Protein AF-A0A7C7GT21-F1 (afdb_monomer_lite)

Radius of gyration: 19.63 Å; chains: 1; bounding box: 46×39×49 Å

Structure (mmCIF, N/CA/C/O backbone):
data_AF-A0A7C7GT21-F1
#
_entry.id   AF-A0A7C7GT21-F1
#
loop_
_atom_site.group_PDB
_atom_site.id
_atom_site.type_symbol
_atom_site.label_atom_id
_atom_site.label_alt_id
_atom_site.label_comp_id
_atom_site.label_asym_id
_atom_site.label_entity_id
_atom_site.label_seq_id
_atom_site.pdbx_PDB_ins_code
_atom_site.Cartn_x
_atom_site.Cartn_y
_atom_site.Cartn_z
_atom_site.occupancy
_atom_site.B_iso_or_equiv
_atom_site.auth_seq_id
_atom_site.auth_comp_id
_atom_site.auth_asym_id
_atom_site.auth_atom_id
_atom_site.pdbx_PDB_model_num
ATOM 1 N N . MET A 1 1 ? -21.839 13.209 22.089 1.00 53.19 1 MET A N 1
ATOM 2 C CA . MET A 1 1 ? -20.567 13.591 21.425 1.00 53.19 1 MET A CA 1
ATOM 3 C C . MET A 1 1 ? -19.890 12.417 20.706 1.00 53.19 1 MET A C 1
ATOM 5 O O . MET A 1 1 ? -19.370 12.633 19.621 1.00 53.19 1 MET A O 1
ATOM 9 N N . GLU A 1 2 ? -19.954 11.181 21.218 1.00 56.06 2 GLU A N 1
ATOM 10 C CA . GLU A 1 2 ? -19.320 9.992 20.598 1.00 56.06 2 GLU A CA 1
ATOM 11 C C . GLU A 1 2 ? -19.806 9.636 19.178 1.00 56.06 2 GLU A C 1
ATOM 13 O O . GLU A 1 2 ? -19.025 9.173 18.350 1.00 56.06 2 GLU A O 1
ATOM 18 N N . GLN A 1 3 ? -21.079 9.887 18.857 1.00 61.62 3 GLN A N 1
ATOM 19 C CA . GLN A 1 3 ? -21.654 9.595 17.533 1.00 61.62 3 GLN A CA 1
ATOM 20 C C . GLN A 1 3 ? -21.013 10.426 16.406 1.00 61.62 3 GLN A C 1
ATOM 22 O O . GLN A 1 3 ? -20.851 9.946 15.287 1.00 61.62 3 GLN A O 1
ATOM 27 N N . ASN A 1 4 ? -20.587 11.653 16.716 1.00 63.50 4 ASN A N 1
ATOM 28 C CA . ASN A 1 4 ? -19.950 12.553 15.754 1.00 63.50 4 ASN A CA 1
ATOM 29 C C . ASN A 1 4 ? -18.489 12.140 15.483 1.00 63.50 4 ASN A C 1
ATOM 31 O O . ASN A 1 4 ? -18.000 12.252 14.362 1.00 63.50 4 ASN A O 1
ATOM 35 N N . ALA A 1 5 ? -17.808 11.594 16.499 1.00 64.88 5 ALA A N 1
ATOM 36 C CA . ALA A 1 5 ? -16.458 11.051 16.363 1.00 64.88 5 ALA A CA 1
ATOM 37 C C . ALA A 1 5 ? -16.437 9.775 15.504 1.00 64.88 5 ALA A C 1
ATOM 39 O O . ALA A 1 5 ? -15.624 9.680 14.588 1.00 64.88 5 ALA A O 1
ATOM 40 N N . ARG A 1 6 ? -17.373 8.839 15.727 1.00 68.38 6 ARG A N 1
ATOM 41 C CA . ARG A 1 6 ? -17.511 7.634 14.886 1.00 68.38 6 ARG A CA 1
ATOM 42 C C . ARG A 1 6 ? -17.817 7.966 13.425 1.00 68.38 6 ARG A C 1
ATOM 44 O O . ARG A 1 6 ? -17.171 7.426 12.536 1.00 68.38 6 ARG A O 1
ATOM 51 N N . ASN A 1 7 ? -18.727 8.907 13.168 1.00 74.69 7 ASN A N 1
ATOM 52 C CA . ASN A 1 7 ? -19.040 9.314 11.795 1.00 74.69 7 ASN A CA 1
ATOM 53 C C . ASN A 1 7 ? -17.836 9.939 11.072 1.00 74.69 7 ASN A C 1
ATOM 55 O O . ASN A 1 7 ? -17.612 9.642 9.902 1.00 74.69 7 ASN A O 1
ATOM 59 N N . LYS A 1 8 ? -17.027 10.751 11.764 1.00 73.81 8 LYS A N 1
ATOM 60 C CA . LYS A 1 8 ? -15.789 11.312 11.196 1.00 73.81 8 LYS A CA 1
ATOM 61 C C . LYS A 1 8 ? -14.744 10.236 10.887 1.00 73.81 8 LYS A C 1
ATOM 63 O O . LYS A 1 8 ? -14.075 10.331 9.861 1.00 73.81 8 LYS A O 1
ATOM 68 N N . ILE A 1 9 ? -14.613 9.217 11.740 1.00 73.44 9 ILE A N 1
ATOM 69 C CA . ILE A 1 9 ? -13.701 8.083 11.511 1.00 73.44 9 ILE A CA 1
ATOM 70 C C . ILE A 1 9 ? -14.140 7.298 10.275 1.00 73.44 9 ILE A C 1
ATOM 72 O O . ILE A 1 9 ? -13.330 7.090 9.378 1.00 73.44 9 ILE A O 1
ATOM 76 N N . LYS A 1 10 ? -15.430 6.970 10.173 1.00 79.19 10 LYS A N 1
ATOM 77 C CA . LYS A 1 10 ? -15.987 6.242 9.030 1.00 79.19 10 LYS A CA 1
ATOM 78 C C . LYS A 1 10 ? -15.832 7.004 7.709 1.00 79.19 10 LYS A C 1
ATOM 80 O O . LYS A 1 10 ? -15.440 6.427 6.704 1.00 79.19 10 LYS A O 1
ATOM 85 N N . GLN A 1 11 ? -16.056 8.318 7.727 1.00 79.94 11 GLN A N 1
ATOM 86 C CA . GLN A 1 11 ? -15.838 9.174 6.557 1.00 79.94 11 GLN A CA 1
ATOM 87 C C . GLN A 1 11 ? -14.353 9.240 6.156 1.00 79.94 11 GLN A C 1
ATOM 89 O O . GLN A 1 11 ? -14.024 9.265 4.972 1.00 79.94 11 GLN A O 1
ATOM 94 N N . THR A 1 12 ? -13.446 9.250 7.138 1.00 80.00 12 THR A N 1
ATOM 95 C CA . THR A 1 12 ? -11.997 9.219 6.883 1.00 80.00 12 THR A CA 1
ATOM 96 C C . THR A 1 12 ? -11.570 7.873 6.299 1.00 80.00 12 THR A C 1
ATOM 98 O O . THR A 1 12 ? -10.757 7.838 5.380 1.00 80.00 12 THR A O 1
ATOM 101 N N . GLU A 1 13 ? -12.147 6.770 6.780 1.00 80.50 13 GLU A N 1
ATOM 102 C CA . GLU A 1 13 ? -11.918 5.430 6.237 1.00 80.50 13 GLU A CA 1
ATOM 103 C C . GLU A 1 13 ? -12.367 5.334 4.773 1.00 80.50 13 GLU A C 1
ATOM 105 O O . GLU A 1 13 ? -11.598 4.884 3.926 1.00 80.50 13 GLU A O 1
ATOM 110 N N . GLU A 1 14 ? -13.571 5.815 4.449 1.00 83.31 14 GLU A N 1
ATOM 111 C CA . GLU A 1 14 ? -14.070 5.856 3.068 1.00 83.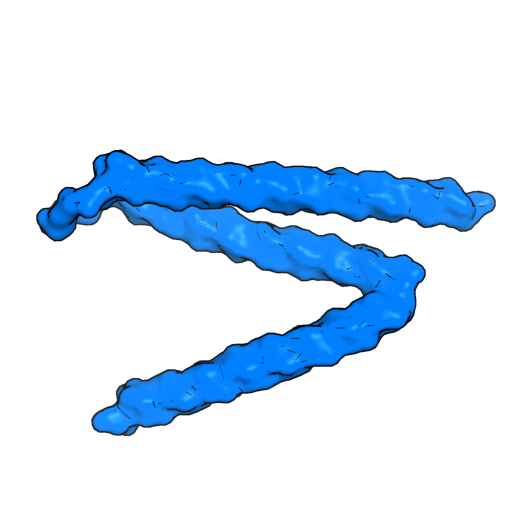31 14 GLU A CA 1
ATOM 112 C C . GLU A 1 14 ? -13.155 6.679 2.155 1.00 83.31 14 GLU A C 1
ATOM 114 O O . GLU A 1 14 ? -12.838 6.246 1.045 1.00 83.31 14 GLU A O 1
ATOM 119 N N . PHE A 1 15 ? -12.661 7.824 2.633 1.00 84.62 15 PHE A N 1
ATOM 120 C CA . PHE A 1 15 ? -11.702 8.632 1.884 1.00 84.62 15 PHE A CA 1
ATOM 121 C C . PHE A 1 15 ? -10.368 7.901 1.673 1.00 84.62 15 PHE A C 1
ATOM 123 O O . PHE A 1 15 ? -9.830 7.910 0.566 1.00 84.62 15 PHE A O 1
ATOM 130 N N . MET A 1 16 ? -9.850 7.223 2.701 1.00 82.06 16 MET A N 1
ATOM 131 C CA . MET A 1 16 ? -8.628 6.423 2.591 1.00 82.06 16 MET A CA 1
ATOM 132 C C . MET A 1 16 ? -8.787 5.272 1.591 1.00 82.06 16 MET A C 1
ATOM 134 O O . MET A 1 16 ? -7.878 5.036 0.800 1.00 82.06 16 MET A O 1
ATOM 138 N N . ILE A 1 17 ? -9.939 4.595 1.570 1.00 85.31 17 ILE A N 1
ATOM 139 C CA . ILE A 1 17 ? -10.240 3.528 0.602 1.00 85.31 17 ILE A CA 1
ATOM 140 C C . ILE A 1 17 ? -10.329 4.085 -0.819 1.00 85.31 17 ILE A C 1
ATOM 142 O O . ILE A 1 17 ? -9.778 3.487 -1.741 1.00 85.31 17 ILE A O 1
ATOM 146 N N . ALA A 1 18 ? -10.981 5.234 -1.010 1.00 84.25 18 ALA A N 1
ATOM 147 C CA . ALA A 1 18 ? -11.058 5.884 -2.316 1.00 84.25 18 ALA A CA 1
ATOM 148 C C . ALA A 1 18 ? -9.666 6.288 -2.831 1.00 84.25 18 ALA A C 1
ATOM 150 O O . ALA A 1 18 ? -9.341 6.062 -3.996 1.00 84.25 18 ALA A O 1
ATOM 151 N N . LEU A 1 19 ? -8.818 6.82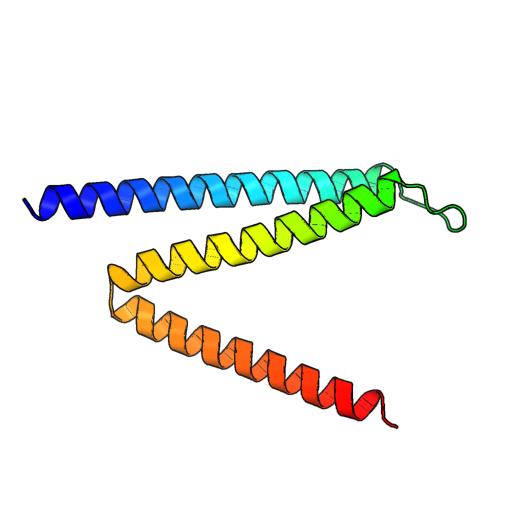3 -1.950 1.00 84.94 19 LEU A N 1
ATOM 152 C CA . LEU A 1 19 ? -7.440 7.197 -2.264 1.00 84.94 19 LEU A CA 1
ATOM 153 C C . LEU A 1 19 ? -6.564 5.967 -2.559 1.00 84.94 19 LEU A C 1
ATOM 155 O O . LEU A 1 19 ? -5.752 5.984 -3.481 1.00 84.94 19 LEU A O 1
ATOM 159 N N . TRP A 1 20 ? -6.776 4.869 -1.834 1.00 88.38 20 TRP A N 1
ATOM 160 C CA . TRP A 1 20 ? -6.137 3.581 -2.102 1.00 88.38 20 TRP A CA 1
ATOM 161 C C . TRP A 1 20 ? -6.554 3.003 -3.462 1.00 88.38 20 TRP A C 1
ATOM 163 O O . TRP A 1 20 ? -5.701 2.610 -4.255 1.00 88.38 20 TRP A O 1
ATOM 173 N N . ALA A 1 21 ? -7.847 3.030 -3.793 1.00 86.44 21 ALA A N 1
ATOM 174 C CA . ALA A 1 21 ? -8.348 2.607 -5.100 1.00 86.44 21 ALA A CA 1
ATOM 175 C C . ALA A 1 21 ? -7.803 3.486 -6.239 1.00 86.44 21 ALA A C 1
ATOM 177 O O . ALA A 1 21 ? -7.453 2.978 -7.303 1.00 86.44 21 ALA A O 1
ATOM 178 N N . PHE A 1 22 ? -7.663 4.794 -6.012 1.00 85.94 22 PHE A N 1
ATOM 179 C CA . PHE A 1 22 ? -7.018 5.692 -6.965 1.00 85.94 22 PHE A CA 1
ATOM 180 C C . PHE A 1 22 ? -5.556 5.300 -7.218 1.00 85.94 22 PHE A C 1
ATOM 182 O O . PHE A 1 22 ? -5.148 5.183 -8.374 1.00 85.94 22 PHE A O 1
ATOM 189 N N . PHE A 1 23 ? -4.777 5.017 -6.168 1.00 80.38 23 PHE A N 1
ATOM 190 C CA . PHE A 1 23 ? -3.406 4.531 -6.337 1.00 80.38 23 PHE A CA 1
ATOM 191 C C . PHE A 1 23 ? -3.336 3.206 -7.106 1.00 80.38 23 PHE A C 1
ATOM 193 O O . PHE A 1 23 ? -2.429 3.037 -7.921 1.00 80.38 23 PHE A O 1
ATOM 200 N N . LEU A 1 24 ? -4.296 2.293 -6.913 1.00 85.00 24 LEU A N 1
ATOM 201 C CA . LEU A 1 24 ? -4.381 1.055 -7.698 1.00 85.00 24 LEU A CA 1
ATOM 202 C C . LEU A 1 24 ? -4.570 1.336 -9.187 1.00 85.00 24 LEU A C 1
ATOM 204 O O . LEU A 1 24 ? -3.901 0.720 -10.012 1.00 85.00 24 LEU A O 1
ATOM 208 N N . ILE A 1 25 ? -5.454 2.274 -9.533 1.00 87.12 25 ILE A N 1
ATOM 209 C CA . ILE A 1 25 ? -5.696 2.662 -10.926 1.00 87.12 25 ILE A CA 1
ATOM 210 C C . ILE A 1 25 ? -4.418 3.247 -11.537 1.00 87.12 25 ILE A C 1
ATOM 212 O O . ILE A 1 25 ? -4.034 2.856 -12.637 1.00 87.12 25 ILE A O 1
ATOM 216 N N . VAL A 1 26 ? -3.717 4.128 -10.817 1.00 82.94 26 VAL A N 1
ATOM 217 C CA . VAL A 1 26 ? -2.445 4.710 -11.280 1.00 82.94 26 VAL A CA 1
ATOM 218 C C . VAL A 1 26 ? -1.386 3.627 -11.506 1.00 82.94 26 VAL A C 1
ATOM 220 O O . VAL A 1 26 ? -0.698 3.642 -12.529 1.00 82.94 26 VAL A O 1
ATOM 223 N N . LEU A 1 27 ? -1.277 2.659 -10.593 1.00 83.25 27 LEU A N 1
ATOM 224 C CA . LEU A 1 27 ? -0.336 1.547 -10.719 1.00 83.25 27 LEU A CA 1
ATOM 225 C C . LEU A 1 27 ? -0.684 0.629 -11.898 1.00 83.25 27 LEU A C 1
ATOM 227 O O . LEU A 1 27 ? 0.210 0.200 -12.633 1.00 83.25 27 LEU A O 1
ATOM 231 N N . TYR A 1 28 ? -1.973 0.363 -12.109 1.00 82.25 28 TYR A N 1
ATOM 232 C CA . TYR A 1 28 ? -2.463 -0.403 -13.251 1.00 82.25 28 TYR A CA 1
ATOM 233 C C . TYR A 1 28 ? -2.115 0.287 -14.574 1.00 82.25 28 TYR A C 1
ATOM 235 O O . TYR A 1 28 ? -1.566 -0.345 -15.473 1.00 82.25 28 TYR A O 1
ATOM 243 N N . VAL A 1 29 ? -2.340 1.600 -14.663 1.00 81.12 29 VAL A N 1
ATOM 244 C CA . VAL A 1 29 ? -1.985 2.407 -15.837 1.00 81.12 29 VAL A CA 1
ATOM 245 C C . VAL A 1 29 ? -0.472 2.391 -16.078 1.00 81.12 29 VAL A C 1
ATOM 247 O O . VAL A 1 29 ? -0.052 2.138 -17.202 1.00 81.12 29 VAL A O 1
ATOM 250 N N . CYS A 1 30 ? 0.362 2.565 -15.045 1.00 73.94 30 CYS A N 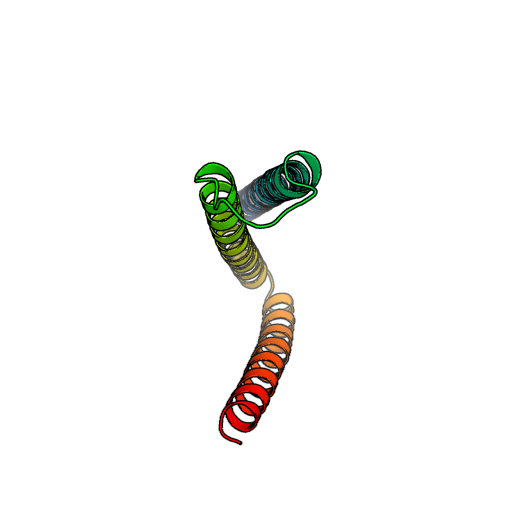1
ATOM 251 C CA . CYS A 1 30 ? 1.825 2.484 -15.191 1.00 73.94 30 CYS A CA 1
ATOM 252 C C . CYS A 1 30 ? 2.290 1.113 -15.703 1.00 73.94 30 CYS A C 1
ATOM 254 O O . CYS A 1 30 ? 3.166 1.036 -16.565 1.00 73.94 30 CYS A O 1
ATOM 256 N N . SER A 1 31 ? 1.682 0.035 -15.204 1.00 73.31 31 SER A N 1
ATOM 257 C CA . SER A 1 31 ? 1.990 -1.329 -15.648 1.00 73.31 31 SER A CA 1
ATOM 258 C C . SER A 1 31 ? 1.583 -1.533 -17.111 1.00 73.31 31 SER A C 1
ATOM 260 O O . SER A 1 31 ? 2.371 -2.030 -17.908 1.00 73.31 31 SER A O 1
ATOM 262 N N . PHE A 1 32 ? 0.394 -1.056 -17.495 1.00 75.06 32 PHE A N 1
ATOM 263 C CA . PHE A 1 32 ? -0.097 -1.123 -18.871 1.00 75.06 32 PHE A CA 1
ATOM 264 C C . PHE A 1 32 ? 0.776 -0.321 -19.846 1.00 75.06 32 PHE A C 1
ATOM 266 O O . PHE A 1 32 ? 1.095 -0.806 -20.927 1.00 75.06 32 PHE A O 1
ATOM 273 N N . LEU A 1 33 ? 1.213 0.883 -19.463 1.00 71.38 33 LEU A N 1
ATOM 274 C CA . LEU A 1 33 ? 2.144 1.688 -20.260 1.00 71.38 33 LEU A CA 1
ATOM 275 C C . LEU A 1 33 ? 3.507 1.007 -20.417 1.00 71.38 33 LEU A C 1
ATOM 277 O O . LEU A 1 33 ? 4.081 1.064 -21.501 1.00 71.38 33 LEU A O 1
ATOM 281 N N . THR A 1 34 ? 4.004 0.342 -19.372 1.00 68.69 34 THR A N 1
ATOM 282 C CA . THR A 1 34 ? 5.269 -0.408 -19.433 1.00 68.69 34 THR A CA 1
ATOM 283 C C . THR A 1 34 ? 5.182 -1.550 -20.448 1.00 68.69 34 THR A C 1
ATOM 285 O O . THR A 1 34 ? 6.070 -1.688 -21.287 1.00 68.69 34 THR A O 1
ATOM 288 N N . GLU A 1 35 ? 4.095 -2.324 -20.413 1.00 67.69 35 GLU A N 1
ATOM 289 C CA . GLU A 1 35 ? 3.863 -3.465 -21.309 1.00 67.69 35 GLU A CA 1
ATOM 290 C C . GLU A 1 35 ? 3.600 -3.019 -22.762 1.00 67.69 35 GLU A C 1
ATOM 292 O O . GLU A 1 35 ? 4.129 -3.600 -23.707 1.00 67.69 35 GLU A O 1
ATOM 297 N N . TYR A 1 36 ? 2.808 -1.957 -22.954 1.00 65.81 36 TYR A N 1
ATOM 298 C CA . TYR A 1 36 ? 2.363 -1.507 -24.276 1.00 65.81 36 TYR A CA 1
ATOM 299 C C . TYR A 1 36 ? 3.436 -0.731 -25.053 1.00 65.81 36 TYR A C 1
ATOM 301 O O . TYR A 1 36 ? 3.536 -0.885 -26.268 1.00 65.81 36 TYR A O 1
ATOM 309 N N . HIS A 1 37 ? 4.235 0.116 -24.387 1.00 61.16 37 HIS A N 1
ATOM 310 C CA . HIS A 1 37 ? 5.285 0.893 -25.066 1.00 61.16 37 HIS A CA 1
ATOM 311 C C . HIS A 1 37 ? 6.589 0.120 -25.264 1.00 61.16 37 HIS A C 1
ATOM 313 O O . HIS A 1 37 ? 7.345 0.449 -26.175 1.00 61.16 37 HIS A O 1
ATOM 319 N N . TYR A 1 38 ? 6.858 -0.904 -24.452 1.00 62.06 38 TYR A N 1
ATOM 320 C CA . TYR A 1 38 ? 8.133 -1.619 -24.491 1.00 62.06 38 TYR A CA 1
ATOM 321 C C . TYR A 1 38 ? 8.002 -3.143 -24.672 1.00 62.06 38 TYR A C 1
ATOM 323 O O . TYR A 1 38 ? 8.618 -3.903 -23.912 1.00 62.06 38 TYR A O 1
ATOM 331 N N . PRO A 1 39 ? 7.253 -3.619 -25.684 1.00 58.00 39 PRO A N 1
ATOM 332 C CA . PRO A 1 39 ? 6.903 -5.028 -25.793 1.00 58.00 39 PRO A CA 1
ATOM 333 C C . PRO A 1 39 ? 8.085 -5.948 -26.129 1.00 58.00 39 PRO A C 1
ATOM 335 O O . PRO A 1 39 ? 7.990 -7.133 -25.831 1.00 58.00 39 PRO A O 1
ATOM 338 N N . HIS A 1 40 ? 9.187 -5.476 -26.733 1.00 54.62 40 HIS A N 1
ATOM 339 C CA . HIS A 1 40 ? 10.278 -6.347 -27.207 1.00 54.62 40 HIS A CA 1
ATOM 340 C C . HIS A 1 40 ? 11.678 -5.694 -27.159 1.00 54.62 40 HIS A C 1
ATOM 342 O O . HIS A 1 40 ? 11.829 -4.551 -27.580 1.00 54.62 40 HIS A O 1
ATOM 348 N N . LYS A 1 41 ? 12.673 -6.517 -26.768 1.00 50.09 41 LYS A N 1
ATOM 349 C CA . LYS A 1 41 ? 14.152 -6.388 -26.878 1.00 50.09 41 LYS A CA 1
ATOM 350 C C . LYS A 1 41 ? 14.828 -5.511 -25.811 1.00 50.09 41 LYS A C 1
ATOM 352 O O . LYS A 1 41 ? 14.429 -4.379 -25.574 1.00 50.09 41 LYS A O 1
ATOM 357 N N . GLU A 1 42 ? 15.678 -6.071 -24.943 1.00 61.12 42 GLU A N 1
ATOM 358 C CA . GLU A 1 42 ? 17.064 -6.517 -25.204 1.00 61.12 42 GLU A CA 1
ATOM 359 C C . GLU A 1 42 ? 17.873 -5.431 -25.925 1.00 61.12 42 GLU A C 1
ATOM 361 O O . GLU A 1 42 ? 17.801 -5.312 -27.139 1.00 61.12 42 GLU A O 1
ATOM 366 N N . GLU A 1 43 ? 18.561 -4.602 -25.128 1.00 52.69 43 GLU A N 1
ATOM 367 C CA . GLU A 1 43 ? 19.972 -4.175 -25.288 1.00 52.69 43 GLU A CA 1
ATOM 368 C C . GLU A 1 43 ? 20.263 -2.720 -24.905 1.00 52.69 43 GLU A C 1
ATOM 370 O O . GLU A 1 43 ? 21.389 -2.430 -24.514 1.00 52.69 43 GLU A O 1
ATOM 375 N N . GLU A 1 44 ? 19.271 -1.834 -24.820 1.00 51.22 44 GLU A N 1
ATOM 376 C CA . GLU A 1 44 ? 19.496 -0.492 -24.269 1.00 51.22 44 GLU A CA 1
ATOM 377 C C . GLU A 1 44 ? 18.498 -0.212 -23.148 1.00 51.22 44 GLU A C 1
ATOM 379 O O . GLU A 1 44 ? 17.289 -0.102 -23.353 1.00 51.22 44 GLU A O 1
ATOM 384 N N . MET A 1 45 ? 19.012 -0.174 -21.914 1.00 57.22 45 MET A N 1
ATOM 385 C CA . MET A 1 45 ? 18.263 0.237 -20.729 1.00 57.22 45 MET A CA 1
ATOM 386 C C . MET A 1 45 ? 17.867 1.706 -20.872 1.00 57.22 45 MET A C 1
ATOM 388 O O . MET A 1 45 ? 18.537 2.598 -20.352 1.00 57.22 45 MET A O 1
ATOM 392 N N . ASP A 1 46 ? 16.763 1.943 -21.569 1.00 66.75 46 ASP A N 1
ATOM 393 C CA . ASP A 1 46 ? 16.177 3.262 -21.693 1.00 66.75 46 ASP A CA 1
ATOM 394 C C . ASP A 1 46 ? 15.761 3.738 -20.295 1.00 66.75 46 ASP A C 1
ATOM 396 O O . ASP A 1 46 ? 15.018 3.063 -19.566 1.00 66.75 46 ASP A O 1
ATOM 400 N N . VAL A 1 47 ? 16.304 4.883 -19.884 1.00 65.75 47 VAL A N 1
ATOM 401 C CA . VAL A 1 47 ? 16.159 5.465 -18.541 1.00 65.75 47 VAL A CA 1
ATOM 402 C C . VAL A 1 47 ? 14.677 5.559 -18.151 1.00 65.75 47 VAL A C 1
ATOM 404 O O . VAL A 1 47 ? 14.324 5.358 -16.986 1.00 65.75 47 VAL A O 1
ATOM 407 N N . GLY A 1 48 ? 13.795 5.748 -19.139 1.00 64.25 48 GLY A N 1
ATOM 408 C CA . GLY A 1 48 ? 12.343 5.739 -18.978 1.00 64.25 48 GLY A CA 1
ATOM 409 C C . GLY A 1 48 ? 11.763 4.427 -18.431 1.00 64.25 48 GLY A C 1
ATOM 410 O O . GLY A 1 48 ? 10.923 4.476 -17.534 1.00 64.25 48 GLY A O 1
ATOM 411 N N . ARG A 1 49 ? 12.229 3.249 -18.881 1.00 67.69 49 ARG A N 1
ATOM 412 C CA . ARG A 1 49 ? 11.746 1.943 -18.380 1.00 67.69 49 ARG A CA 1
ATOM 413 C C . ARG A 1 49 ? 12.151 1.727 -16.922 1.00 67.69 49 ARG A C 1
ATOM 415 O O . ARG A 1 49 ? 11.362 1.219 -16.127 1.00 67.69 49 ARG A O 1
ATOM 422 N N . LYS A 1 50 ? 13.369 2.139 -16.554 1.00 71.75 50 LYS A N 1
ATOM 423 C CA . LYS A 1 50 ? 13.861 2.036 -15.173 1.00 71.75 50 LYS A CA 1
ATOM 424 C C . LYS A 1 50 ? 13.059 2.934 -14.231 1.00 71.75 50 LYS A C 1
ATOM 426 O O . LYS A 1 50 ? 12.638 2.472 -13.178 1.00 71.75 50 LYS A O 1
ATOM 431 N N . ILE A 1 51 ? 12.771 4.167 -14.652 1.00 76.88 51 ILE A N 1
ATOM 432 C CA . ILE A 1 51 ? 11.919 5.095 -13.897 1.00 76.88 51 ILE A CA 1
ATOM 433 C C . ILE A 1 51 ? 10.499 4.538 -13.746 1.00 76.88 51 ILE A C 1
ATOM 435 O O . ILE A 1 51 ? 9.970 4.574 -12.640 1.00 76.88 51 ILE A O 1
ATOM 439 N N . LEU A 1 52 ? 9.890 3.989 -14.806 1.00 73.94 52 LEU A N 1
ATOM 440 C CA . LEU A 1 52 ? 8.554 3.377 -14.726 1.00 73.94 52 LEU A CA 1
ATOM 441 C C . LEU A 1 52 ? 8.527 2.176 -13.771 1.00 73.94 52 LEU A C 1
ATOM 443 O O . LEU A 1 52 ? 7.623 2.080 -12.945 1.00 73.94 52 LEU A O 1
ATOM 447 N N . SER A 1 53 ? 9.539 1.307 -13.832 1.00 77.44 53 SER A N 1
ATOM 448 C CA . SER A 1 53 ? 9.693 0.172 -12.914 1.00 77.44 53 SER A CA 1
ATOM 449 C C . SER A 1 53 ? 9.873 0.623 -11.458 1.00 77.44 53 SER A C 1
ATOM 451 O O . SER A 1 53 ? 9.250 0.067 -10.551 1.00 77.44 53 SER A O 1
ATOM 453 N N . ASP A 1 54 ? 10.706 1.635 -11.209 1.00 80.06 54 ASP A N 1
ATOM 454 C CA . ASP A 1 54 ? 10.919 2.175 -9.863 1.00 80.06 54 ASP A CA 1
ATOM 455 C C . ASP A 1 54 ? 9.663 2.886 -9.335 1.00 80.06 54 ASP A C 1
ATOM 457 O O . ASP A 1 54 ? 9.299 2.695 -8.173 1.00 80.06 54 ASP A O 1
ATOM 461 N N . LEU A 1 55 ? 8.933 3.619 -10.187 1.00 80.81 55 LEU A N 1
ATOM 462 C CA . LEU A 1 55 ? 7.624 4.188 -9.849 1.00 80.81 55 LEU A CA 1
ATOM 463 C C . LEU A 1 55 ? 6.617 3.092 -9.507 1.00 80.81 55 LEU A C 1
ATOM 465 O O . LEU A 1 55 ? 5.925 3.199 -8.499 1.00 80.81 55 LEU A O 1
ATOM 469 N N . GLN A 1 56 ? 6.533 2.029 -10.308 1.00 80.69 56 GLN A N 1
ATOM 470 C CA . GLN A 1 56 ? 5.620 0.916 -10.060 1.00 80.69 56 GLN A CA 1
ATOM 471 C C . GLN A 1 56 ? 5.908 0.264 -8.705 1.00 80.69 56 GLN A C 1
ATOM 473 O O . GLN A 1 56 ? 4.982 0.031 -7.929 1.00 80.69 56 GLN A O 1
ATOM 478 N N . ARG A 1 57 ? 7.186 0.034 -8.376 1.00 80.38 57 ARG A N 1
ATOM 479 C CA . ARG A 1 57 ? 7.598 -0.457 -7.052 1.00 80.38 57 ARG A CA 1
ATOM 480 C C . ARG A 1 57 ? 7.223 0.519 -5.942 1.00 80.38 57 ARG A C 1
ATOM 482 O O . ARG A 1 57 ? 6.676 0.091 -4.929 1.00 80.38 57 ARG A O 1
ATOM 489 N N . LEU A 1 58 ? 7.477 1.813 -6.127 1.00 84.31 58 LEU A N 1
ATOM 490 C CA . LEU A 1 58 ? 7.138 2.843 -5.147 1.00 84.31 58 LEU A CA 1
ATOM 491 C C . LEU A 1 58 ? 5.630 2.878 -4.871 1.00 84.31 58 LEU A C 1
ATOM 493 O O . LEU A 1 58 ? 5.218 2.829 -3.713 1.00 84.31 58 LEU A O 1
ATOM 497 N N . PHE A 1 59 ? 4.808 2.906 -5.921 1.00 79.19 59 PHE A N 1
ATOM 498 C CA . PHE A 1 59 ? 3.353 2.885 -5.795 1.00 79.19 59 PHE A CA 1
ATOM 499 C C . PHE A 1 59 ? 2.855 1.577 -5.188 1.00 79.19 59 PHE A C 1
ATOM 501 O O . PHE A 1 59 ? 1.930 1.610 -4.383 1.00 79.19 59 PHE A O 1
ATOM 508 N N . PHE A 1 60 ? 3.488 0.443 -5.498 1.00 81.62 60 PHE A N 1
ATOM 509 C CA . PHE A 1 60 ? 3.155 -0.841 -4.887 1.00 81.62 60 PHE A CA 1
ATOM 510 C C . PHE A 1 60 ? 3.400 -0.822 -3.373 1.00 81.62 60 PHE A C 1
ATOM 512 O O . PHE A 1 60 ? 2.514 -1.177 -2.596 1.00 81.62 60 PHE A O 1
ATOM 519 N N . PHE A 1 61 ? 4.566 -0.342 -2.931 1.00 82.19 61 PHE A N 1
ATOM 520 C CA . PHE A 1 61 ? 4.862 -0.193 -1.505 1.00 82.19 61 PHE A CA 1
ATOM 521 C C . PHE A 1 61 ? 3.938 0.820 -0.822 1.00 82.19 61 PHE A C 1
ATOM 523 O O . PHE A 1 61 ? 3.464 0.562 0.285 1.00 82.19 61 PHE A O 1
ATOM 530 N N . ALA A 1 62 ? 3.628 1.939 -1.482 1.00 81.81 62 ALA A N 1
ATOM 531 C CA . ALA A 1 62 ? 2.685 2.929 -0.969 1.00 81.81 62 ALA A CA 1
ATOM 532 C C . ALA A 1 62 ? 1.268 2.347 -0.813 1.00 81.81 62 ALA A C 1
ATOM 534 O O . ALA A 1 62 ? 0.623 2.577 0.207 1.00 81.81 62 ALA A O 1
ATOM 535 N N . LEU A 1 63 ? 0.809 1.541 -1.775 1.00 85.31 63 LEU A N 1
ATOM 536 C CA . LEU A 1 63 ? -0.468 0.821 -1.731 1.00 85.31 63 LEU A CA 1
ATOM 537 C C . LEU A 1 63 ? -0.526 -0.201 -0.602 1.00 85.31 63 LEU A C 1
ATOM 539 O O . LEU A 1 63 ? -1.526 -0.263 0.113 1.00 85.31 63 LEU A O 1
ATOM 543 N N . MET A 1 64 ? 0.542 -0.977 -0.421 1.00 81.88 64 MET A N 1
ATOM 544 C CA . MET A 1 64 ? 0.660 -1.927 0.684 1.00 81.88 64 MET A CA 1
ATOM 545 C C . MET A 1 64 ? 0.595 -1.207 2.037 1.00 81.88 64 MET A C 1
ATOM 547 O O . MET A 1 64 ? -0.172 -1.604 2.912 1.00 81.88 64 MET A O 1
ATOM 551 N N . GLY A 1 65 ? 1.337 -0.105 2.192 1.00 81.12 65 GLY A N 1
ATOM 552 C CA . GLY A 1 65 ? 1.324 0.704 3.412 1.00 81.12 65 GLY A CA 1
ATOM 553 C C . GLY A 1 65 ? -0.033 1.358 3.685 1.00 81.12 65 GLY A C 1
ATOM 554 O O . GLY A 1 65 ? -0.535 1.302 4.806 1.00 81.12 65 GLY A O 1
ATOM 555 N N . ALA A 1 66 ? -0.664 1.937 2.662 1.00 81.25 66 ALA A N 1
ATOM 556 C CA . ALA A 1 66 ? -1.984 2.552 2.777 1.00 81.25 66 ALA A CA 1
ATOM 557 C C . ALA A 1 66 ? -3.080 1.518 3.091 1.00 81.25 66 ALA A C 1
ATOM 559 O O . ALA A 1 66 ? -3.928 1.777 3.941 1.00 81.25 66 ALA A O 1
ATOM 560 N N . GLY A 1 67 ? -3.028 0.332 2.474 1.00 83.00 67 GLY A N 1
ATOM 561 C CA . GLY A 1 67 ? -3.925 -0.784 2.788 1.00 83.00 67 GLY A CA 1
ATOM 562 C C . GLY A 1 67 ? -3.784 -1.239 4.242 1.00 83.00 67 GLY A C 1
ATOM 563 O O . GLY A 1 67 ? -4.777 -1.345 4.956 1.00 83.00 67 GLY A O 1
ATOM 564 N N . PHE A 1 68 ? -2.546 -1.384 4.720 1.00 80.62 68 PHE A N 1
ATOM 565 C CA . PHE A 1 68 ? -2.259 -1.707 6.119 1.00 80.62 68 PHE A CA 1
ATOM 566 C C . PHE A 1 68 ? -2.801 -0.648 7.097 1.00 80.62 68 PHE A C 1
ATOM 568 O O . PHE A 1 68 ? -3.378 -0.986 8.130 1.00 80.62 68 PHE A O 1
ATOM 575 N N . LEU A 1 69 ? -2.661 0.641 6.773 1.00 80.69 69 LEU A N 1
ATOM 576 C CA . LEU A 1 69 ? -3.217 1.743 7.567 1.00 80.69 69 LEU A CA 1
ATOM 577 C C . LEU A 1 69 ? -4.751 1.700 7.627 1.00 80.69 69 LEU A C 1
ATOM 579 O O . LEU A 1 69 ? -5.317 1.900 8.702 1.00 80.69 69 LEU A O 1
ATOM 583 N N . ILE A 1 70 ? -5.420 1.422 6.503 1.00 81.75 70 ILE A N 1
ATOM 584 C CA . ILE A 1 70 ? -6.882 1.242 6.448 1.00 81.75 70 ILE A CA 1
ATOM 585 C C . ILE A 1 70 ? -7.305 0.083 7.346 1.00 81.75 70 ILE A C 1
ATOM 587 O O . ILE A 1 70 ? -8.228 0.233 8.150 1.00 81.75 70 ILE A O 1
ATOM 591 N N . ASP A 1 71 ? -6.608 -1.047 7.260 1.00 77.56 71 ASP A N 1
ATOM 592 C CA . ASP A 1 71 ? -6.887 -2.197 8.109 1.00 77.56 71 ASP A CA 1
ATOM 593 C C . ASP A 1 71 ? -6.701 -1.849 9.592 1.00 77.56 71 ASP A C 1
ATOM 595 O O . ASP A 1 71 ? -7.559 -2.182 10.409 1.00 77.56 71 ASP A O 1
ATOM 599 N N . LEU A 1 72 ? -5.654 -1.102 9.961 1.00 74.94 72 LEU A N 1
ATOM 600 C CA . LEU A 1 72 ? -5.411 -0.671 11.345 1.00 74.94 72 LEU A CA 1
ATOM 601 C C . LEU A 1 72 ? -6.530 0.237 11.877 1.00 74.94 72 LEU A C 1
ATOM 603 O O . LEU A 1 72 ? -6.964 0.087 13.024 1.00 74.94 72 LEU A O 1
ATOM 607 N N . VAL A 1 73 ? -7.044 1.147 11.045 1.00 73.56 73 VAL A N 1
ATOM 608 C CA . VAL A 1 73 ? -8.208 1.981 11.388 1.00 73.56 73 VAL A CA 1
ATOM 609 C C . VAL A 1 73 ? -9.456 1.115 11.588 1.00 73.56 73 VAL A C 1
ATOM 611 O O . VAL A 1 73 ? -10.129 1.254 12.609 1.00 73.56 73 VAL A O 1
ATOM 614 N N . ARG A 1 74 ? -9.715 0.152 10.694 1.00 73.12 74 ARG A N 1
ATOM 615 C CA . ARG A 1 74 ? -10.844 -0.792 10.803 1.00 73.12 74 ARG A CA 1
ATOM 616 C C . ARG A 1 74 ? -10.779 -1.667 12.052 1.00 73.12 74 ARG A C 1
ATOM 618 O O . ARG A 1 74 ? -11.813 -1.966 12.647 1.00 73.12 74 ARG A O 1
ATOM 625 N N . MET A 1 75 ? -9.579 -2.070 12.462 1.00 71.25 75 MET A N 1
ATOM 626 C CA . MET A 1 75 ? -9.349 -2.841 13.688 1.00 71.25 75 MET A CA 1
ATOM 627 C C . MET A 1 75 ? -9.602 -2.034 14.958 1.00 71.25 75 MET A C 1
ATOM 629 O O . MET A 1 75 ? -10.008 -2.600 15.972 1.00 71.25 75 MET A O 1
ATOM 633 N N . ARG A 1 76 ? -9.371 -0.714 14.923 1.00 65.88 76 ARG A N 1
ATOM 634 C CA . ARG A 1 76 ? -9.685 0.172 16.052 1.00 65.88 76 ARG A CA 1
ATOM 635 C C . ARG A 1 76 ? -11.195 0.252 16.292 1.00 65.88 76 ARG A C 1
ATOM 637 O O . ARG A 1 76 ? -11.611 0.419 17.436 1.00 65.88 76 ARG A O 1
ATOM 644 N N . GLU A 1 77 ? -11.999 0.143 15.238 1.00 68.19 77 GLU A N 1
ATOM 645 C CA . GLU A 1 77 ? -13.457 0.229 15.338 1.00 68.19 77 GLU A CA 1
ATOM 646 C C . GLU A 1 77 ? -14.112 -1.098 15.763 1.00 68.19 77 GLU A C 1
ATOM 648 O O . GLU A 1 77 ? -15.102 -1.072 16.493 1.00 68.19 77 GLU A O 1
ATOM 653 N N . ASP A 1 78 ? -13.542 -2.251 15.389 1.00 68.25 78 ASP A N 1
ATOM 654 C CA . ASP A 1 78 ? -14.094 -3.574 15.709 1.00 68.25 78 ASP A CA 1
ATOM 655 C C . ASP A 1 78 ? -13.005 -4.580 16.135 1.00 68.25 78 ASP A C 1
ATOM 657 O O . ASP A 1 78 ? -12.146 -4.983 15.343 1.00 68.25 78 ASP A O 1
ATOM 661 N N . ARG A 1 79 ? -13.076 -5.049 17.392 1.00 65.31 79 ARG A N 1
ATOM 662 C CA . ARG A 1 79 ? -12.137 -6.042 17.948 1.00 65.31 79 ARG A CA 1
ATOM 663 C C . ARG A 1 79 ? -12.131 -7.352 17.165 1.00 65.31 79 ARG A C 1
ATOM 665 O O . ARG A 1 79 ? -11.099 -8.016 17.126 1.00 65.31 79 ARG A O 1
ATOM 672 N N . ASN A 1 80 ? -13.245 -7.737 16.546 1.00 69.81 80 ASN A N 1
ATOM 673 C CA . ASN A 1 80 ? -13.319 -8.990 15.802 1.00 69.81 80 ASN A CA 1
ATOM 674 C C . ASN A 1 80 ? -12.473 -8.927 14.516 1.00 69.81 80 ASN A C 1
ATOM 676 O O . ASN A 1 80 ? -11.805 -9.893 14.149 1.00 69.81 80 ASN A O 1
ATOM 680 N N . LYS A 1 81 ? -12.406 -7.747 13.883 1.00 66.06 81 LYS A N 1
ATOM 681 C CA . LYS A 1 81 ? -11.528 -7.500 12.728 1.00 66.06 81 LYS A CA 1
ATOM 682 C C . LYS A 1 81 ? -10.048 -7.549 13.107 1.00 66.06 81 LYS A C 1
ATOM 684 O O . LYS A 1 81 ? -9.242 -8.018 12.310 1.00 66.06 81 LYS A O 1
ATOM 689 N N . ALA A 1 82 ? -9.697 -7.139 14.328 1.00 66.81 82 ALA A N 1
ATOM 690 C CA . ALA A 1 82 ? -8.329 -7.245 14.837 1.00 66.81 82 ALA A CA 1
ATOM 691 C C . ALA A 1 82 ? -7.855 -8.698 14.935 1.00 66.81 82 ALA A C 1
ATOM 693 O O . ALA A 1 82 ? -6.742 -8.996 14.516 1.00 66.81 82 ALA A O 1
ATOM 694 N N . PHE A 1 83 ? -8.705 -9.617 15.408 1.00 67.00 83 PHE A N 1
ATOM 695 C CA . PHE A 1 83 ? -8.374 -11.046 15.458 1.00 6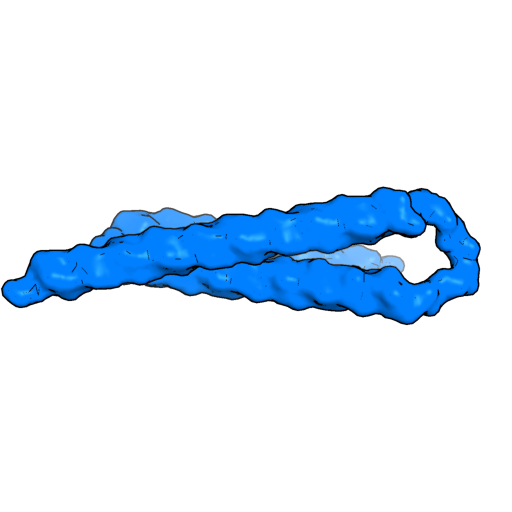7.00 83 PHE A CA 1
ATOM 696 C C . PHE A 1 83 ? -8.159 -11.651 14.069 1.00 67.00 83 PHE A C 1
ATOM 698 O O . PHE A 1 83 ? -7.185 -12.373 13.861 1.00 67.00 83 PHE A O 1
ATOM 705 N N . ILE A 1 84 ? -9.035 -11.329 13.113 1.00 71.06 84 ILE A N 1
ATOM 706 C CA . ILE A 1 84 ? -8.917 -11.797 11.725 1.00 71.06 84 ILE A CA 1
ATOM 707 C C . ILE A 1 84 ? -7.618 -11.286 11.097 1.00 71.06 84 ILE A C 1
ATOM 709 O O . ILE A 1 84 ? -6.895 -12.051 10.462 1.00 71.06 84 ILE A O 1
ATOM 713 N N . PHE A 1 85 ? -7.281 -10.017 11.320 1.00 74.94 85 PHE A N 1
ATOM 714 C CA . PHE A 1 85 ? -6.035 -9.449 10.827 1.00 74.94 85 PHE A CA 1
ATOM 715 C C . PHE A 1 85 ? -4.796 -10.092 11.454 1.00 74.94 85 PHE A C 1
ATOM 717 O O . PHE A 1 85 ? -3.827 -10.368 10.750 1.00 74.94 85 PHE A O 1
ATOM 724 N N . LEU A 1 86 ? -4.817 -10.342 12.765 1.00 73.00 86 LEU A N 1
ATOM 725 C CA . LEU A 1 86 ? -3.720 -10.995 13.480 1.00 73.00 86 LEU A CA 1
ATOM 726 C C . LEU A 1 86 ? -3.487 -12.407 12.937 1.00 73.00 86 LEU A C 1
ATOM 728 O O . LEU A 1 86 ? -2.350 -12.779 12.664 1.00 73.00 86 LEU A O 1
ATOM 732 N N . LEU A 1 87 ? -4.569 -13.155 12.708 1.00 77.06 87 LEU A N 1
ATOM 733 C CA . LEU A 1 87 ? -4.528 -14.481 12.097 1.00 77.06 87 LEU A CA 1
ATOM 734 C C . LEU A 1 87 ? -3.958 -14.429 10.670 1.00 77.06 87 LEU A C 1
ATOM 736 O O . LEU A 1 87 ? -3.057 -15.196 10.338 1.00 77.06 87 LEU A O 1
ATOM 740 N N . LEU A 1 88 ? -4.453 -13.513 9.834 1.00 74.94 88 LEU A N 1
ATOM 741 C CA . LEU A 1 88 ? -4.005 -13.353 8.447 1.00 74.94 88 LEU A CA 1
ATOM 742 C C . LEU A 1 88 ? -2.541 -12.916 8.364 1.00 74.94 88 LEU A C 1
ATOM 744 O O . LEU A 1 88 ? -1.790 -13.467 7.565 1.00 74.94 88 LEU A O 1
ATOM 748 N N . SER A 1 89 ? -2.121 -11.977 9.211 1.00 75.81 89 SER A N 1
ATOM 749 C CA . SER A 1 89 ? -0.735 -11.504 9.292 1.00 75.81 89 SER A CA 1
ATOM 750 C C . SER A 1 89 ? 0.208 -12.592 9.799 1.00 75.81 89 SER A C 1
ATOM 752 O O . SER A 1 89 ? 1.324 -12.710 9.302 1.00 75.81 89 SER A O 1
ATOM 754 N N . LEU A 1 90 ? -0.239 -13.421 10.747 1.00 78.81 90 LEU A N 1
ATOM 755 C CA . LEU A 1 90 ? 0.524 -14.569 11.236 1.00 78.81 90 LEU A CA 1
ATOM 756 C C . LEU A 1 90 ? 0.700 -15.626 10.140 1.00 78.81 90 LEU A C 1
ATOM 758 O O . LEU A 1 90 ? 1.803 -16.135 9.959 1.00 78.81 90 LEU A O 1
ATOM 762 N N . LEU A 1 91 ? -0.360 -15.924 9.381 1.00 78.69 91 LEU A N 1
ATOM 763 C CA . LEU A 1 91 ? -0.291 -16.851 8.253 1.00 78.69 91 LEU A CA 1
ATOM 764 C C . LEU A 1 91 ? 0.618 -16.304 7.147 1.00 78.69 91 LEU A C 1
ATOM 766 O O . LEU A 1 91 ? 1.580 -16.967 6.779 1.00 78.69 91 LEU A O 1
ATOM 770 N N . LEU A 1 92 ? 0.375 -15.086 6.653 1.00 76.94 92 LEU A N 1
ATOM 771 C CA . LEU A 1 92 ? 1.174 -14.468 5.586 1.00 76.94 92 LEU A CA 1
ATOM 772 C C . LEU A 1 92 ? 2.637 -14.254 5.992 1.00 76.94 92 LEU A C 1
ATOM 774 O O . LEU A 1 92 ? 3.537 -14.545 5.207 1.00 76.94 92 LEU A O 1
ATOM 778 N N . GLY A 1 93 ? 2.888 -13.787 7.217 1.00 71.69 93 GLY A N 1
ATOM 779 C CA . GLY A 1 93 ? 4.236 -13.631 7.764 1.00 71.69 93 GLY A CA 1
ATOM 780 C C . GLY A 1 93 ? 4.947 -14.973 7.946 1.00 71.69 93 GLY A C 1
ATOM 781 O O . GLY A 1 93 ? 6.116 -15.096 7.586 1.00 71.69 93 GLY A O 1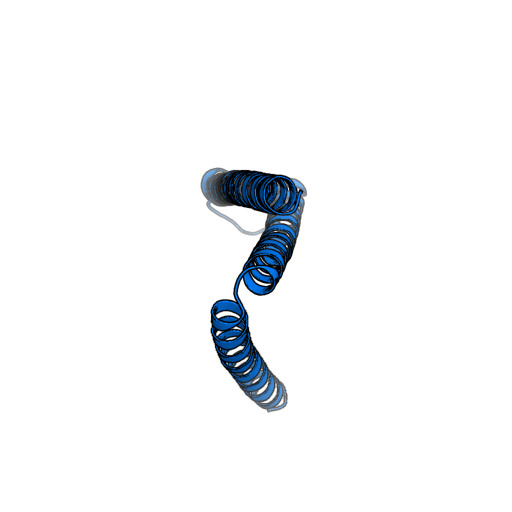
ATOM 782 N N . GLY A 1 94 ? 4.233 -15.998 8.420 1.00 74.62 94 GLY A N 1
ATOM 783 C CA . GLY A 1 94 ? 4.744 -17.365 8.529 1.00 74.62 94 GLY A CA 1
ATOM 784 C C . GLY A 1 94 ? 5.078 -17.985 7.170 1.00 74.62 94 GLY A C 1
ATOM 785 O O . GLY A 1 94 ? 6.151 -18.560 7.006 1.00 74.62 94 GLY A O 1
ATOM 786 N N . PHE A 1 95 ? 4.213 -17.807 6.167 1.00 74.50 95 PHE A N 1
ATOM 787 C CA . PHE A 1 95 ? 4.467 -18.254 4.794 1.00 74.50 95 PHE A CA 1
ATOM 788 C C . PHE A 1 95 ? 5.642 -17.506 4.151 1.00 74.50 95 PHE A C 1
ATOM 790 O O . PHE A 1 95 ? 6.490 -18.139 3.528 1.00 74.50 95 PHE A O 1
ATOM 797 N N . SER A 1 96 ? 5.741 -16.188 4.343 1.00 70.50 96 SER A N 1
ATOM 798 C CA . SER A 1 96 ? 6.869 -15.380 3.856 1.00 70.50 96 SER A CA 1
ATOM 799 C C . SER A 1 96 ? 8.199 -15.820 4.480 1.00 70.50 96 SER A C 1
ATOM 801 O O . SER A 1 96 ? 9.175 -16.051 3.766 1.00 70.50 96 SER A O 1
ATOM 803 N N . GLY A 1 97 ? 8.226 -16.037 5.800 1.00 66.88 97 GLY A N 1
ATOM 804 C CA . GLY A 1 97 ? 9.399 -16.561 6.502 1.00 66.88 97 GLY A CA 1
ATOM 805 C C . GLY A 1 97 ? 9.786 -17.973 6.050 1.00 66.88 97 GLY A C 1
ATOM 806 O O . GLY A 1 97 ? 10.968 -18.259 5.881 1.00 66.88 97 GLY A O 1
ATOM 807 N N . GLY A 1 98 ? 8.799 -18.835 5.785 1.00 70.44 98 GLY A N 1
ATOM 808 C CA . GLY A 1 98 ? 9.021 -20.182 5.255 1.00 70.44 98 GLY A CA 1
ATOM 809 C C . GLY A 1 98 ? 9.619 -20.183 3.846 1.00 70.44 98 GLY A C 1
ATOM 810 O O . GLY A 1 98 ? 10.596 -20.883 3.595 1.00 70.44 98 GLY A O 1
ATOM 811 N N . ILE A 1 99 ? 9.091 -19.359 2.937 1.00 69.81 99 ILE A N 1
ATOM 812 C CA . ILE A 1 99 ? 9.626 -19.221 1.572 1.00 69.81 99 ILE A CA 1
ATOM 813 C C . ILE A 1 99 ? 11.034 -18.612 1.603 1.00 69.81 99 ILE A C 1
ATOM 815 O O . ILE A 1 99 ? 11.917 -19.093 0.895 1.00 69.81 99 ILE A O 1
ATOM 819 N N . GLY A 1 100 ? 11.274 -17.615 2.461 1.00 65.00 100 GLY A N 1
ATOM 820 C CA . GLY A 1 100 ? 12.597 -17.017 2.648 1.00 65.00 100 GLY A CA 1
ATOM 821 C C . GLY A 1 100 ? 13.634 -18.006 3.188 1.00 65.00 100 GLY A C 1
ATOM 822 O O . GLY A 1 100 ? 14.767 -18.025 2.711 1.00 65.00 100 GLY A O 1
ATOM 823 N N . ALA A 1 101 ? 13.249 -18.880 4.123 1.00 64.56 101 ALA A N 1
ATOM 824 C CA . ALA A 1 101 ? 14.124 -19.932 4.641 1.00 64.56 101 ALA A CA 1
ATOM 825 C C . ALA A 1 101 ? 14.479 -20.974 3.566 1.00 64.56 101 ALA A C 1
ATOM 827 O O . ALA A 1 101 ? 15.636 -21.378 3.455 1.00 64.56 101 ALA A O 1
ATOM 828 N N . ILE A 1 102 ? 13.510 -21.355 2.728 1.00 69.50 102 ILE A N 1
ATOM 829 C CA . ILE A 1 102 ? 13.731 -22.276 1.604 1.00 69.50 102 ILE A CA 1
ATOM 830 C C . ILE A 1 102 ? 14.625 -21.630 0.534 1.00 69.50 102 ILE A C 1
ATOM 832 O O . ILE A 1 102 ? 15.524 -22.285 0.012 1.00 69.50 102 ILE A O 1
ATOM 836 N N . GLN A 1 103 ? 14.445 -20.337 0.243 1.00 58.34 103 GLN A N 1
ATOM 837 C CA . GLN A 1 103 ? 15.327 -19.591 -0.662 1.00 58.34 103 GLN A CA 1
ATOM 838 C C . GLN A 1 103 ? 16.756 -19.472 -0.126 1.00 58.34 103 GLN A C 1
ATOM 840 O O . GLN A 1 103 ? 17.701 -19.634 -0.894 1.00 58.34 103 GLN A O 1
ATOM 845 N N . TYR A 1 104 ? 16.927 -19.233 1.177 1.00 60.19 104 TYR A N 1
ATOM 846 C CA . TYR A 1 104 ? 18.250 -19.169 1.802 1.00 60.19 104 TYR A CA 1
ATOM 847 C C . TYR A 1 104 ? 18.976 -20.516 1.719 1.00 60.19 104 TYR A C 1
ATOM 849 O O . TYR A 1 104 ? 20.178 -20.562 1.475 1.00 60.19 104 TYR A O 1
ATOM 857 N N . GLN A 1 105 ? 18.238 -21.619 1.859 1.00 60.28 105 GLN A N 1
ATOM 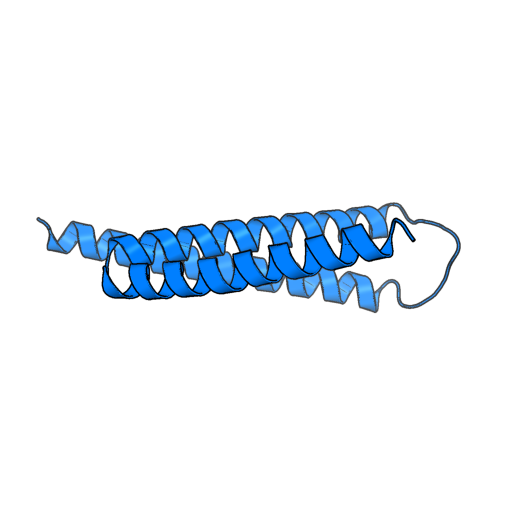858 C CA . GLN A 1 105 ? 18.782 -22.967 1.727 1.00 60.28 105 GLN A CA 1
ATOM 859 C C . GLN A 1 105 ? 19.107 -23.342 0.269 1.00 60.28 105 GLN A C 1
ATOM 861 O O . GLN A 1 105 ? 20.076 -24.057 0.037 1.00 60.28 105 GLN A O 1
ATOM 866 N N . ALA A 1 106 ? 18.348 -22.838 -0.709 1.00 59.16 106 ALA A N 1
ATOM 867 C CA . ALA A 1 106 ? 18.571 -23.099 -2.134 1.00 59.16 106 ALA A CA 1
ATOM 868 C C . ALA A 1 106 ? 19.707 -22.267 -2.762 1.00 59.16 106 ALA A C 1
ATOM 870 O O . ALA A 1 106 ? 20.256 -22.680 -3.774 1.00 59.16 106 ALA A O 1
ATOM 871 N N . PHE A 1 107 ? 20.059 -21.107 -2.195 1.00 58.09 107 PHE A N 1
ATOM 872 C CA . PHE A 1 107 ? 21.178 -20.275 -2.674 1.00 58.09 107 PHE A CA 1
ATOM 873 C C . PHE A 1 107 ? 22.544 -20.686 -2.093 1.00 58.09 107 PHE A C 1
ATOM 875 O O . PHE A 1 107 ? 23.575 -20.215 -2.568 1.00 58.09 107 PHE A O 1
ATOM 882 N N . TYR A 1 108 ? 22.550 -21.521 -1.047 1.00 55.03 108 TYR A N 1
ATOM 883 C CA . TYR A 1 108 ? 23.754 -21.988 -0.346 1.00 55.03 108 TYR A CA 1
ATOM 884 C C . TYR A 1 108 ? 24.154 -23.438 -0.700 1.00 55.03 108 TYR A C 1
ATOM 886 O O . TYR A 1 108 ? 25.028 -24.001 -0.038 1.00 55.03 108 TYR A O 1
ATOM 894 N N . TYR A 1 109 ? 23.531 -24.029 -1.727 1.00 48.56 109 TYR A N 1
ATOM 895 C CA . TYR A 1 109 ? 23.870 -25.326 -2.328 1.00 48.56 109 TYR A CA 1
ATOM 896 C C . TYR A 1 109 ? 24.100 -25.144 -3.831 1.00 48.56 109 TYR A C 1
ATOM 898 O O . TYR A 1 109 ? 25.038 -25.776 -4.363 1.00 48.56 109 TYR A O 1
#

Foldseek 3Di:
DVVVVVVVLVVVLVVLVVVLVVLVVVLVVLVVCLCVVCVDDDDDPDVVNVVSVVVSVVSVVVSVVSVVVSLVSVCVVPVVSVVVVVVVCCVVVVVVVVVVVVVVVVVVD

Sequence (109 aa):
MEQNARNKIKQTEEFMIALWAFFLIVLYVCSFLTEYHYPHKEEEMDVGRKILSDLQRLFFFALMGAGFLIDLVRMREDRNKAFIFLLLSLLLGGFSGGIGAIQYQAFYY

pLDDT: mean 72.46, std 9.58, range [48.56, 88.38]

Secondary structure (DSSP, 8-state):
-HHHHHHHHHHHHHHHHHHHHHHHHHHHHHHHHHHHH--S--S---HHHHHHHHHHHHHHHHHHHHHHHHHHHHHHH-HHHHHHHHHHHHHHHHHHHHHHHHHHHHH--